Protein 7YH8 (pdb70)

Nearest PDB structures (foldseek):
  7yh8-assembly2_C  TM=1.014E+00  e=1.126E-07  synthetic construct
  4h6h-assembly2_B  TM=6.013E-01  e=9.104E-01  Staphylococcus aureus subsp. aureus Mu50
  3t49-assembly1_A  TM=5.513E-01  e=2.123E+00  Staphylococcus aureus subsp. aureus Mu50
  6rur-assembly1_N  TM=5.630E-01  e=2.255E+00  Staphylococcus aureus
  4h6i-assembly1_A  TM=5.411E-01  e=2.704E+00  Staphylococcus aureus subsp. aureus Mu50

Structure (mmCIF, N/CA/C/O backbone):
data_7YH8
#
_entry.id   7YH8
#
_cell.length_a   54.064
_cell.length_b   81.922
_cell.length_c   35.722
_cell.angle_alpha   90.000
_cell.angle_beta   90.000
_cell.angle_gamma   90.000
#
_symmetry.space_group_name_H-M   'P 21 21 2'
#
loop_
_entity.id
_entity.type
_entity.pdbx_description
1 polymer L-19437
2 polymer D-Pep-1
3 water water
#
loop_
_atom_site.group_PDB
_atom_site.id
_atom_site.type_symbol
_atom_site.label_atom_id
_atom_site.label_alt_id
_atom_site.label_comp_id
_atom_site.label_asym_id
_atom_site.label_entity_id
_atom_site.label_seq_id
_atom_site.pdbx_PDB_ins_code
_atom_site.Cartn_x
_atom_site.Cartn_y
_atom_site.Cartn_z
_atom_site.occupancy
_atom_site.B_iso_or_equiv
_atom_site.auth_seq_id
_atom_site.auth_comp_id
_atom_site.auth_asym_id
_atom_site.auth_atom_id
_atom_site.pdbx_PDB_model_num
ATOM 1 N N . LEU A 1 1 ? -24.788 5.643 -26.275 1.00 49.66 1 LEU A N 1
ATOM 2 C CA . LEU A 1 1 ? -23.538 4.958 -25.948 1.00 52.04 1 LEU A CA 1
ATOM 3 C C . LEU A 1 1 ? -23.399 4.766 -24.441 1.00 47.80 1 LEU A C 1
ATOM 4 O O . LEU A 1 1 ? -23.425 5.739 -23.680 1.00 41.69 1 LEU A O 1
ATOM 9 N N . PRO A 1 2 ? -23.255 3.509 -24.008 1.00 47.65 2 PRO A N 1
ATOM 10 C CA . PRO A 1 2 ? -23.084 3.261 -22.566 1.00 49.42 2 PRO A CA 1
ATOM 11 C C . PRO A 1 2 ? -21.876 3.971 -21.972 1.00 39.20 2 PRO A C 1
ATOM 12 O O . PRO A 1 2 ? -21.949 4.426 -20.826 1.00 37.09 2 PRO A O 1
ATOM 16 N N . VAL A 1 3 ? -20.776 4.094 -22.721 1.00 38.31 3 VAL A N 1
ATOM 17 C CA . VAL A 1 3 ? -19.564 4.707 -22.177 1.00 36.96 3 VAL A CA 1
ATOM 18 C C . VAL A 1 3 ? -19.833 6.152 -21.785 1.00 39.79 3 VAL A C 1
ATOM 19 O O . VAL A 1 3 ? -19.454 6.601 -20.695 1.00 38.24 3 VAL A O 1
ATOM 23 N N . GLU A 1 4 ? -20.505 6.901 -22.662 1.00 39.73 4 GLU A N 1
ATOM 24 C CA . GLU A 1 4 ? -20.783 8.299 -22.365 1.00 41.15 4 GLU A CA 1
ATOM 25 C C . GLU A 1 4 ? -21.732 8.445 -21.184 1.00 33.96 4 GLU A C 1
ATOM 26 O O . GLU A 1 4 ? -21.592 9.382 -20.396 1.00 36.29 4 GLU A O 1
ATOM 32 N N . LYS A 1 5 ? -22.654 7.504 -21.005 1.00 33.06 5 LYS A N 1
ATOM 33 C CA . LYS A 1 5 ? -23.551 7.557 -19.854 1.00 37.50 5 LYS A CA 1
ATOM 34 C C . LYS A 1 5 ? -22.812 7.254 -18.549 1.00 32.48 5 LYS A C 1
ATOM 35 O O . LYS A 1 5 ? -23.029 7.926 -17.536 1.00 29.94 5 LYS A O 1
ATOM 41 N N . ILE A 1 6 ? -21.954 6.231 -18.552 1.00 32.64 6 ILE A N 1
ATOM 42 C CA . ILE A 1 6 ? -21.147 5.923 -17.369 1.00 30.40 6 ILE A CA 1
ATOM 43 C C . ILE A 1 6 ? -20.287 7.119 -16.994 1.00 29.17 6 ILE A C 1
ATOM 44 O O . ILE A 1 6 ? -20.232 7.542 -15.827 1.00 27.12 6 ILE A O 1
ATOM 49 N N . ILE A 1 7 ? -19.623 7.712 -17.989 1.00 27.79 7 ILE A N 1
ATOM 50 C CA . ILE A 1 7 ? -18.754 8.855 -17.762 1.00 27.92 7 ILE A CA 1
ATOM 51 C C . ILE A 1 7 ? -19.537 10.053 -17.239 1.00 30.88 7 ILE A C 1
ATOM 52 O O . ILE A 1 7 ? -19.087 10.747 -16.317 1.00 24.99 7 ILE A O 1
ATOM 57 N N . ARG A 1 8 ? -20.716 10.315 -17.818 1.00 31.16 8 ARG A N 1
ATOM 58 C CA . ARG A 1 8 ? -21.542 11.424 -17.356 1.00 32.28 8 ARG A CA 1
ATOM 59 C C . ARG A 1 8 ? -21.957 11.225 -15.904 1.00 30.97 8 ARG A C 1
ATOM 60 O O . ARG A 1 8 ? -21.859 12.151 -15.087 1.00 31.66 8 ARG A O 1
ATOM 68 N N . GLU A 1 9 ? -22.426 10.019 -15.561 1.00 29.83 9 GLU A N 1
ATOM 69 C CA . GLU A 1 9 ? -22.778 9.741 -14.173 1.00 31.21 9 GLU A CA 1
ATOM 70 C C . GLU A 1 9 ? -21.588 9.971 -13.239 1.00 29.08 9 GLU A C 1
ATOM 71 O O . GLU A 1 9 ? -21.734 10.576 -12.161 1.00 30.09 9 GLU A O 1
ATOM 77 N N . ALA A 1 10 ? -20.395 9.516 -13.648 1.00 26.02 10 ALA A N 1
ATOM 78 C CA . ALA A 1 10 ? -19.208 9.667 -12.802 1.00 28.39 10 ALA A CA 1
ATOM 79 C C . ALA A 1 10 ? -18.858 11.137 -12.599 1.00 27.01 10 ALA A C 1
ATOM 80 O O . ALA A 1 10 ? -18.513 11.559 -11.482 1.00 29.83 10 ALA A O 1
ATOM 82 N N . LYS A 1 11 ? -18.946 11.927 -13.675 1.00 26.81 11 LYS A N 1
ATOM 83 C CA . LYS A 1 11 ? -18.656 13.353 -13.596 1.00 25.30 11 LYS A CA 1
ATOM 84 C C . LYS A 1 11 ? -19.641 14.055 -12.686 1.00 25.71 11 LYS A C 1
ATOM 85 O O . LYS A 1 11 ? -19.264 14.954 -11.934 1.00 26.88 11 LYS A O 1
ATOM 91 N N . LYS A 1 12 ? -20.907 13.640 -12.717 1.00 26.48 12 LYS A N 1
ATOM 92 C CA . LYS A 1 12 ? -21.876 14.240 -11.805 1.00 29.71 12 LYS A CA 1
ATOM 93 C C . LYS A 1 12 ? -21.544 13.949 -10.349 1.00 28.00 12 LYS A C 1
ATOM 94 O O . LYS A 1 12 ? -21.640 14.838 -9.489 1.00 27.90 12 LYS A O 1
ATOM 100 N N . ILE A 1 13 ? -21.196 12.696 -10.042 1.00 23.08 13 ILE A N 1
ATOM 101 C CA . ILE A 1 13 ? -20.837 12.380 -8.659 1.00 27.73 13 ILE A CA 1
ATOM 102 C C . ILE A 1 13 ? -19.623 13.197 -8.232 1.00 26.12 13 ILE A C 1
ATOM 103 O O . ILE A 1 13 ? -19.584 13.739 -7.122 1.00 25.45 13 ILE A O 1
ATOM 108 N N . LEU A 1 14 ? -18.621 13.312 -9.114 1.00 27.91 14 LEU A N 1
ATOM 109 C CA . LEU A 1 14 ? -17.439 14.108 -8.791 1.00 26.78 14 LEU A CA 1
ATOM 110 C C . LEU A 1 14 ? -17.809 15.566 -8.538 1.00 29.61 14 LEU A C 1
ATOM 111 O O . LEU A 1 14 ? -17.293 16.198 -7.607 1.00 25.60 14 LEU A O 1
ATOM 116 N N . ASP A 1 15 ? -18.673 16.128 -9.386 1.00 26.59 15 ASP A N 1
ATOM 117 C CA . ASP A 1 15 ? -19.067 17.522 -9.221 1.00 29.71 15 ASP A CA 1
ATOM 118 C C . ASP A 1 15 ? -19.728 17.738 -7.872 1.00 27.77 15 ASP A C 1
ATOM 119 O O . ASP A 1 15 ? -19.451 18.730 -7.184 1.00 24.89 15 ASP A O 1
ATOM 124 N N . GLU A 1 16 ? -20.586 16.805 -7.459 1.00 26.75 16 GLU A N 1
ATOM 125 C CA . GLU A 1 16 ? -21.253 16.999 -6.176 1.00 27.88 16 GLU A CA 1
ATOM 126 C C . GLU A 1 16 ? -20.292 16.810 -5.008 1.00 28.11 16 GLU A C 1
ATOM 127 O O . GLU A 1 16 ? -20.344 17.573 -4.036 1.00 24.60 16 GLU A O 1
ATOM 133 N N . LEU A 1 17 ? -19.417 15.802 -5.075 1.00 24.50 17 LEU A N 1
ATOM 134 C CA . LEU A 1 17 ? -18.423 15.616 -4.016 1.00 23.72 17 LEU A CA 1
ATOM 135 C C . LEU A 1 17 ? -17.576 16.868 -3.836 1.00 24.15 17 LEU A C 1
ATOM 136 O O . LEU A 1 17 ? -17.325 17.310 -2.708 1.00 23.89 17 LEU A O 1
ATOM 141 N N . LEU A 1 18 ? -17.118 17.445 -4.947 1.00 23.74 18 LEU A N 1
ATOM 142 C CA . LEU A 1 18 ? -16.333 18.671 -4.888 1.00 28.95 18 LEU A CA 1
ATOM 143 C C . LEU A 1 18 ? -17.145 19.809 -4.291 1.00 25.70 18 LEU A C 1
ATOM 144 O O . LEU A 1 18 ? -16.706 20.470 -3.340 1.00 28.05 18 LEU A O 1
ATOM 149 N N . LYS A 1 19 ? -18.349 20.034 -4.830 1.00 26.90 19 LYS A N 1
ATOM 150 C CA . LYS A 1 19 ? -19.194 21.130 -4.367 1.00 30.44 19 LYS A CA 1
ATOM 151 C C . LYS A 1 19 ? -19.447 21.053 -2.871 1.00 30.05 19 LYS A C 1
ATOM 152 O O . LYS A 1 19 ? -19.569 22.092 -2.207 1.00 31.28 19 LYS A O 1
ATOM 158 N N . ARG A 1 20 ? -19.513 19.842 -2.323 1.00 25.20 20 ARG A N 1
ATOM 159 C CA . ARG A 1 20 ? -19.911 19.625 -0.941 1.00 29.13 20 ARG A CA 1
ATOM 160 C C . ARG A 1 20 ? -18.727 19.534 0.021 1.00 28.23 20 ARG A C 1
ATOM 161 O O . ARG A 1 20 ? -18.906 19.118 1.169 1.00 27.92 20 ARG A O 1
ATOM 169 N N . GLY A 1 21 ? -17.527 19.901 -0.414 1.00 26.29 21 GLY A N 1
ATOM 170 C CA . GLY A 1 21 ? -16.403 19.910 0.498 1.00 26.63 21 GLY A CA 1
ATOM 171 C C . GLY A 1 21 ? -15.787 18.561 0.789 1.00 25.00 21 GLY A C 1
ATOM 172 O O . GLY A 1 21 ? -14.949 18.470 1.690 1.00 27.75 21 GLY A O 1
ATOM 173 N N . LEU A 1 22 ? -16.131 17.518 0.035 1.00 25.95 22 LEU A N 1
ATOM 174 C CA . LEU A 1 22 ? -15.719 16.161 0.382 1.00 20.99 22 LEU A CA 1
ATOM 175 C C . LEU A 1 22 ? -14.505 15.671 -0.399 1.00 25.62 22 LEU A C 1
ATOM 176 O O . LEU A 1 22 ? -13.814 14.762 0.073 1.00 22.84 22 LEU A O 1
ATOM 181 N N . ILE A 1 23 ? -14.235 16.228 -1.581 1.00 23.45 23 ILE A N 1
ATOM 182 C CA . ILE A 1 23 ? -12.979 15.986 -2.279 1.00 27.24 23 ILE A CA 1
ATOM 183 C C . ILE A 1 23 ? -12.371 17.329 -2.645 1.00 24.17 23 ILE A C 1
ATOM 184 O O . ILE A 1 23 ? -13.061 18.343 -2.731 1.00 26.63 23 ILE A O 1
ATOM 189 N N . ASP A 1 24 ? -11.071 17.316 -2.880 1.00 28.62 24 ASP A N 1
ATOM 190 C CA . ASP A 1 24 ? -10.358 18.497 -3.337 1.00 28.90 24 ASP A CA 1
ATOM 191 C C . ASP A 1 24 ? -10.348 18.566 -4.859 1.00 29.08 24 ASP A C 1
ATOM 192 O O . ASP A 1 24 ? -10.546 17.555 -5.546 1.00 26.04 24 ASP A O 1
ATOM 197 N N . PRO A 1 25 ? -10.140 19.758 -5.422 1.00 28.39 25 PRO A N 1
ATOM 198 C CA . PRO A 1 25 ? -10.202 19.881 -6.886 1.00 25.75 25 PRO A CA 1
ATOM 199 C C . PRO A 1 25 ? -9.144 19.074 -7.607 1.00 25.45 25 PRO A C 1
ATOM 200 O O . PRO A 1 25 ? -9.386 18.637 -8.736 1.00 29.91 25 PRO A O 1
ATOM 204 N N . GLU A 1 26 ? -7.981 18.845 -7.004 1.00 25.38 26 GLU A N 1
ATOM 205 C CA . GLU A 1 26 ? -6.966 18.078 -7.709 1.00 27.86 26 GLU A CA 1
ATOM 206 C C . GLU A 1 26 ? -7.416 16.638 -7.927 1.00 24.82 26 GLU A C 1
ATOM 207 O O . GLU A 1 26 ? -7.195 16.070 -9.002 1.00 23.44 26 GLU A O 1
ATOM 213 N N . LEU A 1 27 ? -8.087 16.044 -6.938 1.00 25.51 27 LEU A N 1
ATOM 214 C CA . LEU A 1 27 ? -8.611 14.693 -7.126 1.00 22.31 27 LEU A CA 1
ATOM 215 C C . LE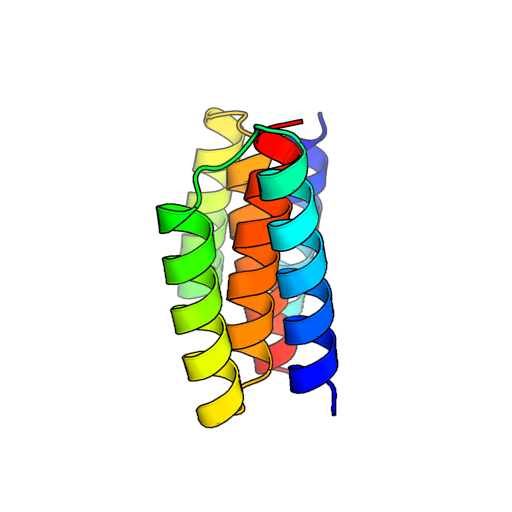U A 1 27 ? -9.653 14.659 -8.236 1.00 25.80 27 LEU A C 1
ATOM 216 O O . LEU A 1 27 ? -9.643 13.758 -9.085 1.00 21.65 27 LEU A O 1
ATOM 221 N N . ALA A 1 28 ? -10.603 15.597 -8.200 1.00 20.28 28 ALA A N 1
ATOM 222 C CA . ALA A 1 28 ? -11.621 15.659 -9.242 1.00 21.16 28 ALA A CA 1
ATOM 223 C C . ALA A 1 28 ? -10.986 15.786 -10.613 1.00 25.09 28 ALA A C 1
ATOM 224 O O . ALA A 1 28 ? -11.417 15.128 -11.568 1.00 20.80 28 ALA A O 1
ATOM 226 N N . ARG A 1 29 ? -9.961 16.638 -10.732 1.00 24.50 29 ARG A N 1
ATOM 227 C CA . ARG A 1 29 ? -9.329 16.818 -12.030 1.00 25.20 29 ARG A CA 1
ATOM 228 C C . ARG A 1 29 ? -8.635 15.539 -12.482 1.00 25.22 29 ARG A C 1
ATOM 229 O O . ARG A 1 29 ? -8.750 15.156 -13.645 1.00 27.82 29 ARG A O 1
ATOM 237 N N . ILE A 1 30 ? -7.917 14.862 -11.582 1.00 27.24 30 ILE A N 1
ATOM 238 C CA . ILE A 1 30 ? -7.283 13.595 -11.949 1.00 26.46 30 ILE A CA 1
ATOM 239 C C . ILE A 1 30 ? -8.332 12.600 -12.427 1.00 24.31 30 ILE A C 1
ATOM 240 O O . ILE A 1 30 ? -8.164 11.920 -13.450 1.00 21.26 30 ILE A O 1
ATOM 245 N N . ALA A 1 31 ? -9.428 12.496 -11.670 1.00 24.03 31 ALA A N 1
ATOM 246 C CA . ALA A 1 31 ? -10.493 11.559 -11.997 1.00 24.59 31 ALA A CA 1
ATOM 247 C C . ALA A 1 31 ? -11.097 11.870 -13.362 1.00 25.06 31 ALA A C 1
ATOM 248 O O . ALA A 1 31 ? -11.384 10.957 -14.148 1.00 24.82 31 ALA A O 1
ATOM 250 N N . ARG A 1 32 ? -11.293 13.159 -13.659 1.00 24.11 32 ARG A N 1
ATOM 251 C CA . ARG A 1 32 ? -11.825 13.557 -14.956 1.00 23.54 32 ARG A CA 1
ATOM 252 C C . ARG A 1 32 ? -10.820 13.300 -16.071 1.00 23.81 32 ARG A C 1
ATOM 253 O O . ARG A 1 32 ? -11.210 12.944 -17.186 1.00 24.13 32 ARG A O 1
ATOM 261 N N . GLU A 1 33 ? -9.524 13.453 -15.791 1.00 24.56 33 GLU A N 1
ATOM 262 C CA . GLU A 1 33 ? -8.518 13.058 -16.773 1.00 28.01 33 GLU A CA 1
ATOM 263 C C . GLU A 1 33 ? -8.612 11.563 -17.088 1.00 26.57 33 GLU A C 1
ATOM 264 O O . GLU A 1 33 ? -8.568 11.154 -18.260 1.00 28.32 33 GLU A O 1
ATOM 270 N N . VAL A 1 34 ? -8.781 10.735 -16.054 1.00 24.56 34 VAL A N 1
ATOM 271 C CA . VAL A 1 34 ? -8.885 9.293 -16.254 1.00 21.38 34 VAL A CA 1
ATOM 272 C C . VAL A 1 34 ? -10.139 8.954 -17.042 1.00 25.33 34 VAL A C 1
ATOM 273 O O . VAL A 1 34 ? -10.108 8.133 -17.964 1.00 24.99 34 VAL A O 1
ATOM 277 N N . LEU A 1 35 ? -11.265 9.571 -16.663 1.00 26.17 35 LEU A N 1
ATOM 278 C CA . LEU A 1 35 ? -12.524 9.375 -17.379 1.00 24.87 35 LEU A CA 1
ATOM 279 C C . LEU A 1 35 ? -12.409 9.781 -18.845 1.00 26.45 35 LEU A C 1
ATOM 280 O O . LEU A 1 35 ? -13.011 9.150 -19.716 1.00 26.61 35 LEU A O 1
ATOM 285 N N . GLU A 1 36 ? -11.665 10.851 -19.142 1.00 26.67 36 GLU A N 1
ATOM 286 C CA . GLU A 1 36 ? -11.492 11.232 -20.541 1.00 26.43 36 GLU A CA 1
ATOM 287 C C . GLU A 1 36 ? -10.634 10.213 -21.274 1.00 25.10 36 GLU A C 1
ATOM 288 O O . GLU A 1 36 ? -10.874 9.927 -22.456 1.00 24.83 36 GLU A O 1
ATOM 294 N N . ARG A 1 37 ? -9.660 9.622 -20.577 1.00 27.18 37 ARG A N 1
ATOM 295 C CA . ARG A 1 37 ? -8.930 8.493 -21.156 1.00 27.09 37 ARG A CA 1
ATOM 296 C C . ARG A 1 37 ? -9.880 7.347 -21.482 1.00 31.76 37 ARG A C 1
ATOM 297 O O . ARG A 1 37 ? -9.810 6.754 -22.567 1.00 27.04 37 ARG A O 1
ATOM 305 N N . ALA A 1 38 ? -10.786 7.037 -20.552 1.00 29.70 38 ALA A N 1
ATOM 306 C CA . ALA A 1 38 ? -11.767 5.975 -20.765 1.00 32.26 38 ALA A CA 1
ATOM 307 C C . ALA A 1 38 ? -12.679 6.285 -21.950 1.00 31.48 38 ALA A C 1
ATOM 308 O O . ALA A 1 38 ? -13.029 5.386 -22.724 1.00 29.85 38 ALA A O 1
ATOM 310 N N . ARG A 1 39 ? -13.096 7.549 -22.092 1.00 30.41 39 ARG A N 1
ATOM 311 C CA . ARG A 1 39 ? -13.930 7.939 -23.231 1.00 31.83 39 ARG A CA 1
ATOM 312 C C . ARG A 1 39 ? -13.190 7.731 -24.545 1.00 31.74 39 ARG A C 1
ATOM 313 O O . ARG A 1 39 ? -13.752 7.214 -25.520 1.00 32.13 39 ARG A O 1
ATOM 321 N N . LYS A 1 40 ? -11.927 8.149 -24.591 1.00 28.68 40 LYS A N 1
ATOM 322 C CA . LYS A 1 40 ? -11.149 8.019 -25.820 1.00 32.32 40 LYS A CA 1
ATOM 323 C C . LYS A 1 40 ? -10.903 6.552 -26.164 1.00 39.59 40 LYS A C 1
ATOM 324 O O . LYS A 1 40 ? -10.994 6.156 -27.335 1.00 35.00 40 LYS A O 1
ATOM 330 N N . LEU A 1 41 ? -10.607 5.734 -25.145 1.00 3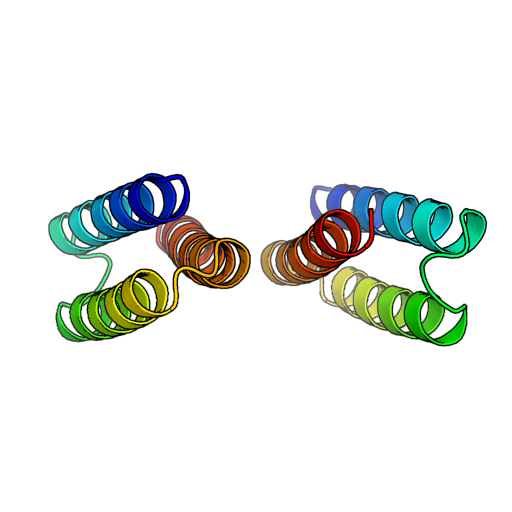6.44 41 LEU A N 1
ATOM 331 C CA . LEU A 1 41 ? -10.395 4.302 -25.340 1.00 36.98 41 LEU A CA 1
ATOM 332 C C . LEU A 1 41 ? -11.692 3.604 -25.729 1.00 38.86 41 LEU A C 1
ATOM 333 O O . LEU A 1 41 ? -11.688 2.680 -26.553 1.00 38.58 41 LEU A O 1
ATOM 338 N N . GLY A 1 42 ? -12.811 4.031 -25.151 1.00 35.81 42 GLY A N 1
ATOM 339 C CA . GLY A 1 42 ? -14.093 3.458 -25.506 1.00 38.07 42 GLY A CA 1
ATOM 340 C C . GLY A 1 42 ? -14.389 2.099 -24.920 1.00 38.42 42 GLY A C 1
ATOM 341 O O . GLY A 1 42 ? -15.266 1.397 -25.436 1.00 33.79 42 GLY A O 1
ATOM 342 N N . ASN A 1 43 ? -13.694 1.698 -23.855 1.00 35.80 43 ASN A N 1
ATOM 343 C CA . ASN A 1 43 ? -13.977 0.431 -23.189 1.00 35.21 43 ASN A CA 1
ATOM 344 C C . ASN A 1 43 ? -15.002 0.668 -22.087 1.00 34.49 43 ASN A C 1
ATOM 345 O O . ASN A 1 43 ? -14.737 1.406 -21.128 1.00 35.05 43 ASN A O 1
ATOM 350 N N . GLU A 1 44 ? -16.172 0.047 -22.226 1.00 31.51 44 GLU A N 1
ATOM 351 C CA . GLU A 1 44 ? -17.224 0.258 -21.243 1.00 35.45 44 GLU A CA 1
ATOM 352 C C . GLU A 1 44 ? -16.808 -0.249 -19.869 1.00 34.08 44 GLU A C 1
ATOM 353 O O . GLU A 1 44 ? -17.136 0.369 -18.850 1.00 29.46 44 GLU A O 1
ATOM 359 N N . GLU A 1 45 ? -16.070 -1.360 -19.817 1.00 30.49 45 GLU A N 1
ATOM 360 C CA . GLU A 1 45 ? -15.765 -1.961 -18.525 1.00 31.03 45 GLU A CA 1
ATOM 361 C C . GLU A 1 45 ? -14.791 -1.104 -17.725 1.00 26.99 45 GLU A C 1
ATOM 362 O O . GLU A 1 45 ? -14.955 -0.955 -16.509 1.00 24.99 45 GLU A O 1
ATOM 368 N N . ALA A 1 46 ? -13.787 -0.514 -18.388 1.00 26.40 46 ALA A N 1
ATOM 369 C CA . ALA A 1 46 ? -12.843 0.369 -17.699 1.00 29.55 46 ALA A CA 1
ATOM 370 C C . ALA A 1 46 ? -13.526 1.637 -17.204 1.00 27.06 46 ALA A C 1
ATOM 371 O O . ALA A 1 46 ? -13.242 2.125 -16.096 1.00 26.72 46 ALA A O 1
ATOM 373 N N . ALA A 1 47 ? -14.418 2.195 -18.017 1.00 23.29 47 ALA A N 1
ATOM 374 C CA . ALA A 1 47 ? -15.199 3.338 -17.563 1.00 29.43 47 ALA A CA 1
ATOM 375 C C . ALA A 1 47 ? -16.048 2.964 -16.359 1.00 27.67 47 ALA A C 1
ATOM 376 O O . ALA A 1 47 ? -16.154 3.731 -15.393 1.00 24.67 47 ALA A O 1
ATOM 378 N N . ARG A 1 48 ? -16.665 1.787 -16.401 1.00 26.12 48 ARG A N 1
ATOM 379 C CA . ARG A 1 48 ? -17.483 1.365 -15.280 1.00 27.13 48 ARG A CA 1
ATOM 380 C C . ARG A 1 48 ? -16.624 1.116 -14.042 1.00 24.33 48 ARG A C 1
ATOM 381 O O . ARG A 1 48 ? -17.081 1.342 -12.920 1.00 26.44 48 ARG A O 1
ATOM 389 N N . PHE A 1 49 ? -15.371 0.694 -14.225 1.00 26.17 49 PHE A N 1
ATOM 390 C CA . PHE A 1 49 ? -14.472 0.512 -13.084 1.00 23.68 49 PHE A CA 1
ATOM 391 C C . PHE A 1 49 ? -14.152 1.849 -12.433 1.00 20.18 49 PHE A C 1
ATOM 392 O O . PHE A 1 49 ? -14.138 1.966 -11.201 1.00 22.44 49 PHE A O 1
ATOM 400 N N . VAL A 1 50 ? -13.901 2.872 -13.246 1.00 22.02 50 VAL A N 1
ATOM 401 C CA . VAL A 1 50 ? -13.687 4.205 -12.684 1.00 23.34 50 VAL A CA 1
ATOM 402 C C . VAL A 1 50 ? -14.947 4.705 -11.979 1.00 21.00 50 VAL A C 1
ATOM 403 O O . VAL A 1 50 ? -14.870 5.339 -10.922 1.00 21.57 50 VAL A O 1
ATOM 407 N N . LEU A 1 51 ? -16.130 4.417 -12.534 1.00 22.54 51 LEU A N 1
ATOM 408 C CA . LEU A 1 51 ? -17.361 4.804 -11.845 1.00 23.90 51 LEU A CA 1
ATOM 409 C C . LEU A 1 51 ? -17.514 4.063 -10.523 1.00 24.74 51 LEU A C 1
ATOM 410 O O . LEU A 1 51 ? -18.024 4.6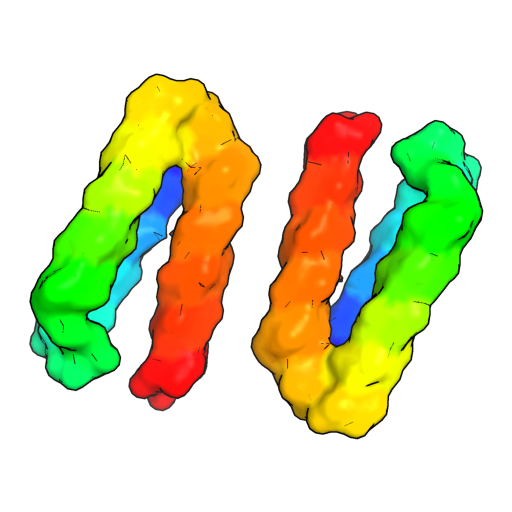19 -9.544 1.00 23.81 51 LEU A O 1
ATOM 415 N N . GLU A 1 52 ? -17.121 2.787 -10.489 1.00 25.30 52 GLU A N 1
ATOM 416 C CA . GLU A 1 52 ? -17.192 2.025 -9.248 1.00 25.57 52 GLU A CA 1
ATOM 417 C C . GLU A 1 52 ? -16.260 2.625 -8.201 1.00 22.73 52 GLU A C 1
ATOM 418 O O . GLU A 1 52 ? -16.611 2.710 -7.021 1.00 22.81 52 GLU A O 1
ATOM 424 N N . LEU A 1 53 ? -15.078 3.073 -8.623 1.00 19.75 53 LEU A N 1
ATOM 425 C CA . LEU A 1 53 ? -14.171 3.735 -7.689 1.00 22.61 53 LEU A CA 1
ATOM 426 C C . LEU A 1 53 ? -14.777 5.039 -7.179 1.00 22.75 53 LEU A C 1
ATOM 427 O O . LEU A 1 53 ? -14.696 5.339 -5.982 1.00 19.79 53 LEU A O 1
ATOM 432 N N . ILE A 1 54 ? -15.422 5.804 -8.066 1.00 21.69 54 ILE A N 1
ATOM 433 C CA . ILE A 1 54 ? -16.012 7.082 -7.660 1.00 22.61 54 ILE A CA 1
ATOM 434 C C . ILE A 1 54 ? -17.207 6.871 -6.726 1.00 23.28 54 ILE A C 1
ATOM 435 O O . ILE A 1 54 ? -17.375 7.599 -5.739 1.00 22.80 54 ILE A O 1
ATOM 440 N N . GLU A 1 55 ? -18.034 5.858 -6.992 1.00 23.77 55 GLU A N 1
ATOM 441 C CA . GLU A 1 55 ? -19.171 5.586 -6.111 1.00 24.20 55 GLU A CA 1
ATOM 442 C C . GLU A 1 55 ? -18.701 5.048 -4.769 1.00 24.44 55 GLU A C 1
ATOM 443 O O . GLU A 1 55 ? -19.289 5.360 -3.724 1.00 25.31 55 GLU A O 1
ATOM 449 N N . ARG A 1 56 ? -17.655 4.218 -4.779 1.00 24.60 56 ARG A N 1
ATOM 450 C CA . ARG A 1 56 ? -17.049 3.788 -3.530 1.00 25.58 56 ARG A CA 1
ATOM 451 C C . ARG A 1 56 ? -16.565 4.999 -2.744 1.00 27.71 56 ARG A C 1
ATOM 452 O O . ARG A 1 56 ? -16.842 5.125 -1.547 1.00 23.04 56 ARG A O 1
ATOM 460 N N . LEU A 1 57 ? -15.881 5.924 -3.425 1.00 24.89 57 LEU A N 1
ATOM 461 C CA . LEU A 1 57 ? -15.471 7.182 -2.808 1.00 27.58 57 LEU A CA 1
ATOM 462 C C . LEU A 1 57 ? -16.650 7.902 -2.166 1.00 27.58 57 LEU A C 1
ATOM 463 O O . LEU A 1 57 ? -16.577 8.337 -1.013 1.00 28.75 57 LEU A O 1
ATOM 468 N N . ARG A 1 58 ? -17.747 8.051 -2.905 1.00 29.56 58 ARG A N 1
ATOM 469 C CA . ARG A 1 58 ? -18.884 8.775 -2.349 1.00 28.11 58 ARG A CA 1
ATOM 470 C C . ARG A 1 58 ? -19.433 8.072 -1.115 1.00 28.05 58 ARG A C 1
ATOM 471 O O . ARG A 1 58 ? -19.729 8.718 -0.107 1.00 28.44 58 ARG A O 1
ATOM 479 N N . ARG A 1 59 ? -19.574 6.747 -1.174 1.00 28.04 59 ARG A N 1
ATOM 480 C CA . ARG A 1 59 ? -20.077 6.014 -0.019 1.00 30.29 59 ARG A CA 1
ATOM 481 C C . ARG A 1 59 ? -19.152 6.175 1.177 1.00 31.16 59 ARG A C 1
ATOM 482 O O . ARG A 1 59 ? -19.615 6.294 2.318 1.00 32.74 59 ARG A O 1
ATOM 490 N N . GLU A 1 60 ? -17.839 6.187 0.937 1.00 27.78 60 GLU A N 1
ATOM 491 C CA . GLU A 1 60 ? -16.893 6.312 2.043 1.00 30.82 60 GLU A CA 1
ATOM 492 C C . GLU A 1 60 ? -16.915 7.720 2.627 1.00 29.98 60 GLU A C 1
ATOM 493 O O . GLU A 1 60 ? -16.786 7.900 3.843 1.00 27.85 60 GLU A O 1
ATOM 499 N N . LEU A 1 61 ? -17.098 8.731 1.783 1.00 28.38 61 LEU A N 1
ATOM 500 C CA . LEU A 1 61 ? -16.952 10.102 2.248 1.00 32.83 61 LEU A CA 1
ATOM 501 C C . LEU A 1 61 ? -18.232 10.684 2.830 1.00 32.09 61 LEU A C 1
ATOM 502 O O . LEU A 1 61 ? -18.147 11.622 3.624 1.00 28.53 61 LEU A O 1
ATOM 507 N N . SER A 1 62 ? -19.404 10.152 2.476 1.00 36.64 62 SER A N 1
ATOM 508 C CA . SER A 1 62 ? -20.666 10.725 2.965 1.00 38.63 62 SER A CA 1
ATOM 509 C C . SER A 1 62 ? -21.400 9.849 3.991 1.00 42.85 62 SER A C 1
ATOM 510 O O . SER A 1 62 ? -21.214 8.628 4.059 1.00 43.85 62 SER A O 1
ATOM 681 N N . LEU C 1 1 ? -24.858 -10.213 8.399 1.00 52.69 1 LEU C N 1
ATOM 682 C CA . LEU C 1 1 ? -23.756 -9.333 8.010 1.00 51.45 1 LEU C CA 1
ATOM 683 C C . LEU C 1 1 ? -23.795 -9.041 6.516 1.00 44.82 1 LEU C C 1
ATOM 684 O O . LEU C 1 1 ? -23.876 -9.962 5.703 1.00 41.67 1 LEU C O 1
ATOM 689 N N . PRO C 1 2 ? -23.775 -7.760 6.157 1.00 44.28 2 PRO C N 1
ATOM 690 C CA . PRO C 1 2 ? -23.629 -7.402 4.739 1.00 42.85 2 PRO C CA 1
ATOM 691 C C . PRO C 1 2 ? -22.403 -8.013 4.071 1.00 41.51 2 PRO C C 1
ATOM 692 O O . PRO C 1 2 ? -22.493 -8.384 2.891 1.00 42.30 2 PRO C O 1
ATOM 696 N N . VAL C 1 3 ? -21.265 -8.144 4.770 1.00 39.53 3 VAL C N 1
ATOM 697 C CA . VAL C 1 3 ? -20.1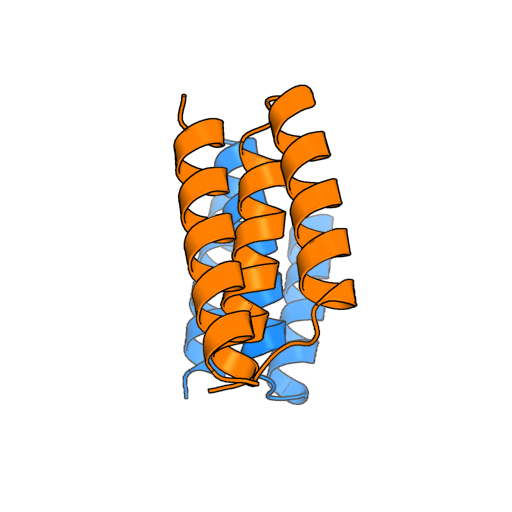10 -8.788 4.144 1.00 39.32 3 VAL C CA 1
ATOM 698 C C . VAL C 1 3 ? -20.431 -10.240 3.819 1.00 35.44 3 VAL C C 1
ATOM 699 O O . VAL C 1 3 ? -20.029 -10.760 2.771 1.00 38.55 3 VAL C O 1
ATOM 703 N N . GLU C 1 4 ? -21.186 -10.907 4.690 1.00 36.21 4 GLU C N 1
ATOM 704 C CA . GLU C 1 4 ? -21.570 -12.286 4.414 1.00 38.24 4 GLU C CA 1
ATOM 705 C C . GLU C 1 4 ? -22.467 -12.378 3.182 1.00 34.65 4 GLU C C 1
ATOM 706 O O . GLU C 1 4 ? -22.290 -13.279 2.359 1.00 37.11 4 GLU C O 1
ATOM 712 N N . LYS C 1 5 ? -23.415 -11.445 3.022 1.00 31.73 5 LYS C N 1
ATOM 713 C CA . LYS C 1 5 ? -24.281 -11.439 1.838 1.00 37.05 5 LYS C CA 1
ATOM 714 C C . LYS C 1 5 ? -23.477 -11.186 0.566 1.00 32.74 5 LYS C C 1
ATOM 715 O O . LYS C 1 5 ? -23.675 -11.851 -0.460 1.00 31.01 5 LYS C O 1
ATOM 721 N N . ILE C 1 6 ? -22.588 -10.195 0.614 1.00 33.30 6 ILE C N 1
ATOM 722 C CA . ILE C 1 6 ? -21.743 -9.857 -0.527 1.00 32.60 6 ILE C CA 1
ATOM 723 C C . ILE C 1 6 ? -20.909 -11.061 -0.947 1.00 28.30 6 ILE C C 1
ATOM 724 O O . ILE C 1 6 ? -20.876 -11.433 -2.126 1.00 24.79 6 ILE C O 1
ATOM 729 N N . ILE C 1 7 ? -20.281 -11.724 0.026 1.00 27.07 7 ILE C N 1
ATOM 730 C CA . ILE C 1 7 ? -19.402 -12.857 -0.237 1.00 26.86 7 ILE C CA 1
ATOM 731 C C . ILE C 1 7 ? -20.195 -14.076 -0.711 1.00 30.25 7 ILE C C 1
ATOM 732 O O . ILE C 1 7 ? -19.746 -14.813 -1.597 1.00 28.26 7 ILE C O 1
ATOM 737 N N . ARG C 1 8 ? -21.392 -14.297 -0.160 1.00 29.94 8 ARG C N 1
ATOM 738 C CA . ARG C 1 8 ? -22.228 -15.385 -0.657 1.00 31.43 8 ARG C CA 1
ATOM 739 C C . ARG C 1 8 ? -22.629 -15.146 -2.104 1.00 28.95 8 ARG C C 1
ATOM 740 O O . ARG C 1 8 ? -22.601 -16.079 -2.910 1.00 29.69 8 ARG C O 1
ATOM 748 N N . GLU C 1 9 ? -22.999 -13.910 -2.455 1.00 27.00 9 GLU C N 1
ATOM 749 C CA . GLU C 1 9 ? -23.338 -13.618 -3.846 1.00 30.05 9 GLU C CA 1
ATOM 750 C C . GLU C 1 9 ? -22.136 -13.843 -4.766 1.00 25.49 9 GLU C C 1
ATOM 751 O O . GLU C 1 9 ? -22.267 -14.405 -5.871 1.00 24.33 9 GLU C O 1
ATOM 757 N N . ALA C 1 10 ? -20.951 -13.428 -4.317 1.00 28.88 10 ALA C N 1
ATOM 758 C CA . ALA C 1 10 ? -19.763 -13.615 -5.144 1.00 26.24 10 ALA C CA 1
ATOM 759 C C . ALA C 1 10 ? -19.465 -15.097 -5.340 1.00 22.04 10 ALA C C 1
ATOM 760 O O . ALA C 1 10 ? -19.149 -15.529 -6.455 1.00 22.96 10 ALA C O 1
ATOM 762 N N . LYS C 1 11 ? -19.561 -15.886 -4.263 1.00 25.10 11 LYS C N 1
ATOM 763 C CA . LYS C 1 11 ? -19.351 -17.330 -4.353 1.00 26.23 11 LYS C CA 1
ATOM 764 C C . LYS C 1 11 ? -20.367 -17.981 -5.279 1.00 26.92 11 LYS C C 1
ATOM 765 O O . LYS C 1 11 ? -20.030 -18.907 -6.026 1.00 27.08 11 LYS C O 1
ATOM 771 N N . LYS C 1 12 ? -21.620 -17.521 -5.231 1.00 24.65 12 LYS C N 1
ATOM 772 C CA . LYS C 1 12 ? -22.632 -18.020 -6.153 1.00 29.99 12 LYS C CA 1
ATOM 773 C C . LYS C 1 12 ? -22.177 -17.833 -7.594 1.00 28.49 12 LYS C C 1
ATOM 774 O O . LYS C 1 12 ? -22.253 -18.761 -8.417 1.00 25.12 12 LYS C O 1
ATOM 780 N N . ILE C 1 13 ? -21.685 -16.630 -7.906 1.00 24.37 13 ILE C N 1
ATOM 781 C CA . ILE C 1 13 ? -21.298 -16.338 -9.288 1.00 24.90 13 ILE C CA 1
ATOM 782 C C . ILE C 1 13 ? -20.119 -17.204 -9.700 1.00 24.50 13 ILE C C 1
ATOM 783 O O . ILE C 1 13 ? -20.079 -17.739 -10.822 1.00 21.93 13 ILE C O 1
ATOM 788 N N . LEU C 1 14 ? -19.132 -17.332 -8.809 1.00 24.04 14 LEU C N 1
ATOM 789 C CA . LEU C 1 14 ? -17.975 -18.173 -9.083 1.00 27.41 14 LEU C CA 1
ATOM 790 C C . LEU C 1 14 ? -18.398 -19.600 -9.386 1.00 29.10 14 LEU C C 1
ATOM 791 O O . LEU C 1 14 ? -17.883 -20.222 -10.322 1.00 28.55 14 LEU C O 1
ATOM 796 N N . ASP C 1 15 ? -19.340 -20.135 -8.607 1.00 28.83 15 ASP C N 1
ATOM 797 C CA . ASP C 1 15 ? -19.741 -21.522 -8.816 1.00 30.29 15 ASP C CA 1
ATOM 798 C C . ASP C 1 15 ? -20.474 -21.697 -10.141 1.00 28.91 15 ASP C C 1
ATOM 799 O O . ASP C 1 15 ? -20.265 -22.700 -10.836 1.00 29.63 15 ASP C O 1
ATOM 804 N N . GLU C 1 16 ? -21.318 -20.730 -10.526 1.00 27.57 16 GLU C N 1
ATOM 805 C CA . GLU C 1 16 ? -21.955 -20.828 -11.843 1.00 30.31 16 GLU C CA 1
ATOM 806 C C . GLU C 1 16 ? -20.919 -20.754 -12.958 1.00 32.17 16 GLU C C 1
ATOM 807 O O . GLU C 1 16 ? -20.921 -21.583 -13.874 1.00 31.16 16 GLU C O 1
ATOM 813 N N . LEU C 1 17 ? -20.032 -19.754 -12.901 1.00 28.53 17 LEU C N 1
ATOM 814 C CA . LEU C 1 17 ? -18.971 -19.619 -13.901 1.00 27.45 17 LEU C CA 1
ATOM 815 C C . LEU C 1 17 ? -18.157 -20.902 -14.039 1.00 29.36 17 LEU C C 1
ATOM 816 O O . LEU C 1 17 ? -17.855 -21.345 -15.154 1.00 28.93 17 LEU C O 1
ATOM 821 N N . LEU C 1 18 ? -17.774 -21.497 -12.909 1.00 26.52 18 LEU C N 1
ATOM 822 C CA . LEU C 1 18 ? -17.007 -22.738 -12.937 1.00 31.05 18 LEU C CA 1
ATOM 823 C C . LEU C 1 18 ? -17.830 -23.892 -13.516 1.00 29.21 18 LEU C C 1
ATOM 824 O O . LEU C 1 18 ? -17.306 -24.712 -14.280 1.00 28.28 18 LEU C O 1
ATOM 829 N N . LYS C 1 19 ? -19.125 -23.954 -13.179 1.00 29.43 19 LYS C N 1
ATOM 830 C CA . LYS C 1 19 ? -19.983 -25.045 -13.639 1.00 31.31 19 LYS C CA 1
ATOM 831 C C . LYS C 1 19 ? -20.099 -25.067 -15.161 1.00 34.53 19 LYS C C 1
ATOM 832 O O . LYS C 1 19 ? -20.180 -26.143 -15.770 1.00 34.48 19 LYS C O 1
ATOM 838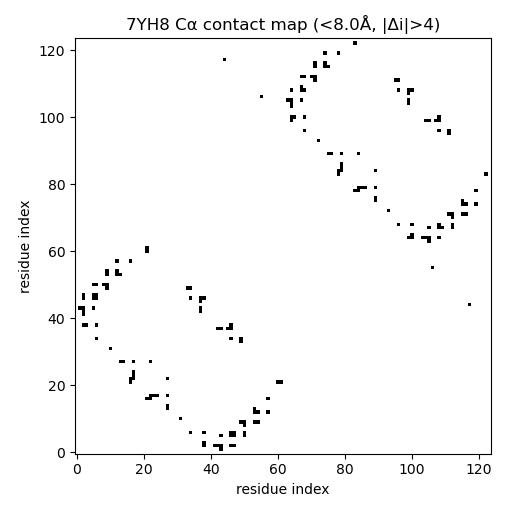 N N . ARG C 1 20 ? -20.112 -23.892 -15.788 1.00 29.80 20 ARG C N 1
ATOM 839 C CA . ARG C 1 20 ? -20.337 -23.743 -17.218 1.00 34.31 20 ARG C CA 1
ATOM 840 C C . ARG C 1 20 ? -19.049 -23.697 -18.035 1.00 31.70 20 ARG C C 1
ATOM 841 O O . ARG C 1 20 ? -19.093 -23.352 -19.220 1.00 33.77 20 ARG C O 1
ATOM 849 N N . GLY C 1 21 ? -17.916 -24.058 -17.449 1.00 32.45 21 GLY C N 1
ATOM 850 C CA . GLY C 1 21 ? -16.689 -24.104 -18.215 1.00 31.71 21 GLY C CA 1
ATOM 851 C C . GLY C 1 21 ? -16.078 -22.757 -18.526 1.00 30.76 21 GLY C C 1
ATOM 852 O O . GLY C 1 21 ? -15.182 -22.683 -19.376 1.00 30.37 21 GLY C O 1
ATOM 853 N N . LEU C 1 22 ? -16.530 -21.689 -17.871 1.00 29.68 22 LEU C N 1
ATOM 854 C CA . LEU C 1 22 ? -16.080 -20.351 -18.225 1.00 29.12 22 LEU C CA 1
ATOM 855 C C . LEU C 1 22 ? -14.875 -19.891 -17.412 1.00 25.99 22 LEU C C 1
ATOM 856 O O . LEU C 1 22 ? -14.134 -19.026 -17.879 1.00 24.30 22 LEU C O 1
ATOM 861 N N . ILE C 1 23 ? -14.659 -20.435 -16.211 1.00 25.82 23 ILE C N 1
ATOM 862 C CA . ILE C 1 23 ? -13.450 -20.156 -15.448 1.00 24.05 23 ILE C CA 1
ATOM 863 C C . ILE C 1 23 ? -12.823 -21.483 -15.065 1.00 25.51 23 ILE C C 1
ATOM 864 O O . ILE C 1 23 ? -13.481 -22.523 -15.033 1.00 27.64 23 ILE C O 1
ATOM 869 N N . ASP C 1 24 ? -11.583 -21.431 -14.773 1.00 27.47 24 ASP C N 1
ATOM 870 C CA . ASP C 1 24 ? -10.852 -22.603 -14.346 1.00 29.18 24 ASP C CA 1
ATOM 871 C C . ASP C 1 24 ? -10.836 -22.691 -12.824 1.00 29.15 24 ASP C C 1
ATOM 872 O O . ASP C 1 24 ? -10.938 -21.669 -12.132 1.00 25.55 24 ASP C O 1
ATOM 877 N N . PRO C 1 25 ? -10.731 -23.912 -12.297 1.00 28.42 25 PRO C N 1
ATOM 878 C CA . PRO C 1 25 ? -10.794 -24.086 -10.840 1.00 27.31 25 PRO C CA 1
ATOM 879 C C . PRO C 1 25 ? -9.726 -23.325 -10.085 1.00 29.81 25 PRO C C 1
ATOM 880 O O . PRO C 1 25 ? -9.979 -22.910 -8.946 1.00 25.65 25 PRO C O 1
ATOM 884 N N . GLU C 1 26 ? -8.531 -23.139 -10.652 1.00 23.29 26 GLU C N 1
ATOM 885 C CA . GLU C 1 26 ? -7.528 -22.401 -9.896 1.00 26.77 26 GLU C CA 1
ATOM 886 C C . GLU C 1 26 ? -7.948 -20.948 -9.724 1.00 25.46 26 GLU C C 1
ATOM 887 O O . GLU C 1 26 ? -7.751 -20.357 -8.655 1.00 23.09 26 GLU C O 1
ATOM 893 N N . LEU C 1 27 ? -8.576 -20.375 -10.753 1.00 25.87 27 LEU C N 1
ATOM 894 C CA . LEU C 1 27 ? -9.093 -19.016 -10.649 1.00 26.15 27 LEU C CA 1
ATOM 895 C C . LEU C 1 27 ? -10.187 -18.921 -9.591 1.00 25.01 27 LEU C C 1
ATOM 896 O O . LEU C 1 27 ? -10.160 -18.031 -8.732 1.00 24.98 27 LEU C O 1
ATOM 901 N N . ALA C 1 28 ? -11.170 -19.821 -9.647 1.00 21.52 28 ALA C N 1
ATOM 902 C CA . ALA C 1 28 ? -12.198 -19.843 -8.610 1.00 24.06 28 ALA C CA 1
ATOM 903 C C . ALA C 1 28 ? -11.585 -19.975 -7.219 1.00 25.57 28 ALA C C 1
ATOM 904 O O . ALA C 1 28 ? -12.047 -19.337 -6.264 1.00 23.95 28 ALA C O 1
ATOM 906 N N . ARG C 1 29 ? -10.550 -20.807 -7.080 1.00 25.79 29 ARG C N 1
ATOM 907 C CA . ARG C 1 29 ? -9.947 -21.026 -5.768 1.00 27.99 29 ARG C CA 1
ATOM 908 C C . ARG C 1 29 ? -9.275 -19.760 -5.255 1.00 23.11 29 ARG C C 1
ATOM 909 O O . ARG C 1 29 ? -9.457 -19.386 -4.095 1.00 21.55 29 ARG C O 1
ATOM 917 N N . ILE C 1 30 ? -8.451 -19.117 -6.089 1.00 25.18 30 ILE C N 1
ATOM 918 C CA . ILE C 1 30 ? -7.847 -17.847 -5.685 1.00 26.30 30 ILE C CA 1
ATOM 919 C C . ILE C 1 30 ? -8.931 -16.860 -5.278 1.00 22.52 30 ILE C C 1
ATOM 920 O O . ILE C 1 30 ? -8.813 -16.165 -4.259 1.00 20.88 30 ILE C O 1
ATOM 925 N N . ALA C 1 31 ? -10.005 -16.781 -6.072 1.00 21.92 31 ALA C N 1
ATOM 926 C CA . ALA C 1 31 ? -11.061 -15.821 -5.768 1.00 22.73 31 ALA C CA 1
ATOM 927 C C . ALA C 1 31 ? -11.712 -16.131 -4.423 1.00 23.26 31 ALA C C 1
ATOM 928 O O . ALA C 1 31 ? -11.986 -15.222 -3.631 1.00 22.87 31 ALA C O 1
ATOM 930 N N . ARG C 1 32 ? -11.933 -17.416 -4.130 1.00 22.29 32 ARG C N 1
ATOM 931 C CA . ARG C 1 32 ? -12.508 -17.783 -2.843 1.00 25.29 32 ARG C CA 1
ATOM 932 C C . ARG C 1 32 ? -11.546 -17.502 -1.704 1.00 25.03 32 ARG C C 1
ATOM 933 O O . ARG C 1 32 ? -11.974 -17.134 -0.602 1.00 23.53 32 ARG C O 1
ATOM 941 N N . GLU C 1 33 ? -10.246 -17.654 -1.956 1.00 23.19 33 GLU C N 1
ATOM 942 C CA . GLU C 1 33 ? -9.245 -17.297 -0.960 1.00 24.87 33 GLU C CA 1
ATOM 943 C C . GLU C 1 33 ? -9.342 -15.816 -0.606 1.00 23.85 33 GLU C C 1
ATOM 944 O O . GLU C 1 33 ? -9.381 -15.438 0.576 1.00 25.37 33 GLU C O 1
ATOM 950 N N . VAL C 1 34 ? -9.384 -14.967 -1.634 1.00 23.48 34 VAL C N 1
ATOM 951 C CA . VAL C 1 34 ? -9.512 -13.522 -1.436 1.00 24.11 34 VAL C CA 1
ATOM 952 C C . VAL C 1 34 ? -10.810 -13.185 -0.712 1.00 23.30 34 VAL C C 1
ATOM 953 O O . VAL C 1 34 ? -10.839 -12.327 0.181 1.00 23.52 34 VAL C O 1
ATOM 957 N N . LEU C 1 35 ? -11.911 -13.833 -1.097 1.00 25.63 35 LEU C N 1
ATOM 958 C CA . LEU C 1 35 ? -13.189 -13.580 -0.435 1.00 23.53 35 LEU C CA 1
ATOM 959 C C . LEU C 1 35 ? -13.140 -13.968 1.041 1.00 24.60 35 LEU C C 1
ATOM 960 O O . LEU C 1 35 ? -13.744 -13.299 1.887 1.00 23.15 35 LEU C O 1
ATOM 965 N N . GLU C 1 36 ? -12.428 -15.050 1.371 1.00 25.13 36 GLU C N 1
ATOM 966 C CA . GLU C 1 36 ? -12.276 -15.427 2.773 1.00 24.52 36 GLU C CA 1
ATOM 967 C C . GLU C 1 36 ? -11.442 -14.400 3.526 1.00 25.66 36 GLU C C 1
ATOM 968 O O . GLU C 1 36 ? -11.735 -14.081 4.686 1.00 26.45 36 GLU C O 1
ATOM 974 N N . ARG C 1 37 ? -10.396 -13.879 2.881 1.00 24.21 37 ARG C N 1
ATOM 975 C CA . ARG C 1 37 ? -9.642 -12.781 3.479 1.00 26.26 37 ARG C CA 1
ATOM 976 C C . ARG C 1 37 ? -10.555 -11.593 3.775 1.00 28.64 37 ARG C C 1
ATOM 977 O O . ARG C 1 37 ? -10.475 -10.991 4.852 1.00 25.94 37 ARG C O 1
ATOM 985 N N . ALA C 1 38 ? -11.451 -11.269 2.835 1.00 23.38 38 ALA C N 1
ATOM 986 C CA . ALA C 1 38 ? -12.391 -10.166 3.030 1.00 26.40 38 ALA C CA 1
ATOM 987 C C . ALA C 1 38 ? -13.354 -10.449 4.182 1.00 28.66 38 ALA C C 1
ATOM 988 O O . ALA C 1 38 ? -13.644 -9.555 4.986 1.00 27.34 38 ALA C O 1
ATOM 990 N N . ARG C 1 39 ? -13.868 -11.684 4.267 1.00 27.62 39 ARG C N 1
ATOM 991 C CA . ARG C 1 39 ? -14.720 -12.067 5.394 1.00 29.04 39 ARG C CA 1
ATOM 992 C C . ARG C 1 39 ? -14.000 -11.846 6.717 1.00 29.99 39 ARG C C 1
ATOM 993 O O . ARG C 1 39 ? -14.549 -11.239 7.643 1.00 27.71 39 ARG C O 1
ATOM 1001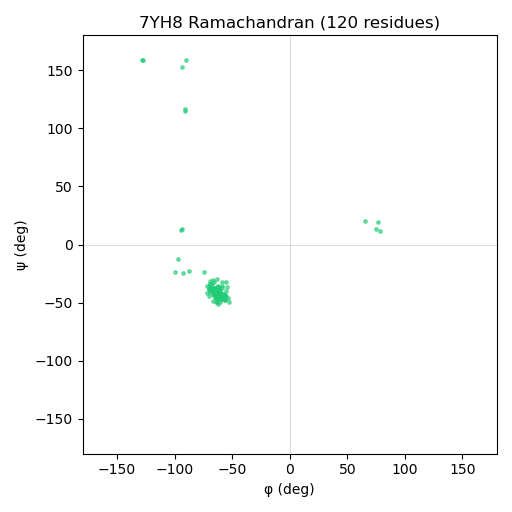 N N . LYS C 1 40 ? -12.750 -12.310 6.811 1.00 26.79 40 LYS C N 1
ATOM 1002 C CA . LYS C 1 40 ? -12.007 -12.136 8.057 1.00 31.18 40 LYS C CA 1
ATOM 1003 C C . LYS C 1 40 ? -11.805 -10.659 8.369 1.00 33.75 40 LYS C C 1
ATOM 1004 O O . LYS C 1 40 ? -11.886 -10.240 9.531 1.00 28.75 40 LYS C O 1
ATOM 1010 N N . LEU C 1 41 ? -11.553 -9.847 7.339 1.00 33.46 41 LEU C N 1
ATOM 1011 C CA . LEU C 1 41 ? -11.371 -8.420 7.572 1.00 34.10 41 LEU C CA 1
ATOM 1012 C C . LEU C 1 41 ? -12.671 -7.749 7.991 1.00 34.08 41 LEU C C 1
ATOM 1013 O O . LEU C 1 41 ? -12.646 -6.776 8.749 1.00 32.93 41 LEU C O 1
ATOM 1018 N N . GLY C 1 42 ? -13.808 -8.250 7.509 1.00 36.12 42 GLY C N 1
ATOM 1019 C CA . GLY C 1 42 ? -15.078 -7.613 7.778 1.00 31.81 42 GLY C CA 1
ATOM 1020 C C . GLY C 1 42 ? -15.242 -6.242 7.167 1.00 31.57 42 GLY C C 1
ATOM 1021 O O . GLY C 1 42 ? -16.079 -5.471 7.635 1.00 33.25 42 GLY C O 1
ATOM 1022 N N . ASN C 1 43 ? -14.457 -5.902 6.144 1.00 32.85 43 ASN C N 1
ATOM 1023 C CA . ASN C 1 43 ? -14.584 -4.616 5.466 1.00 31.55 43 ASN C CA 1
ATOM 1024 C C . ASN C 1 43 ? -15.551 -4.782 4.297 1.00 33.42 43 ASN C C 1
ATOM 1025 O O . ASN C 1 43 ? -15.265 -5.522 3.347 1.00 31.08 43 ASN C O 1
ATOM 1030 N N . GLU C 1 44 ? -16.694 -4.096 4.375 1.00 31.22 44 GLU C N 1
ATOM 1031 C CA . GLU C 1 44 ? -17.743 -4.264 3.374 1.00 32.36 44 GLU C CA 1
ATOM 1032 C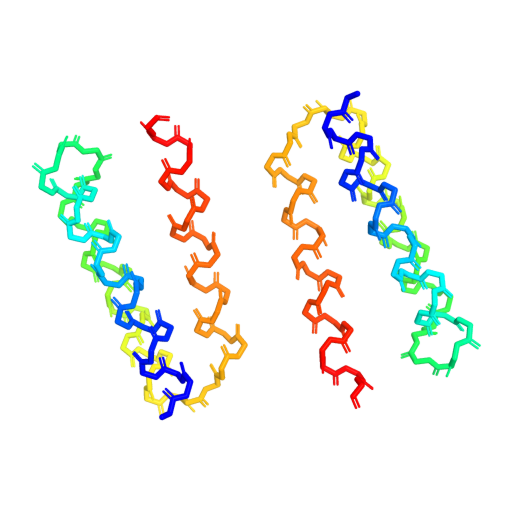 C . GLU C 1 44 ? -17.294 -3.780 1.996 1.00 31.71 44 GLU C C 1
ATOM 1033 O O . GLU C 1 44 ? -17.642 -4.383 0.974 1.00 27.61 44 GLU C O 1
ATOM 1039 N N . GLU C 1 45 ? -16.532 -2.690 1.953 1.00 26.10 45 GLU C N 1
ATOM 1040 C CA . GLU C 1 45 ? -16.129 -2.118 0.677 1.00 28.75 45 GLU C CA 1
ATOM 1041 C C . GLU C 1 45 ? -15.137 -3.020 -0.045 1.00 26.02 45 GLU C C 1
ATOM 1042 O O . GLU C 1 45 ? -15.237 -3.200 -1.261 1.00 21.84 45 GLU C O 1
ATOM 1048 N N . ALA C 1 46 ? -14.187 -3.609 0.687 1.00 26.05 46 ALA C N 1
ATOM 1049 C CA . ALA C 1 46 ? -13.266 -4.573 0.085 1.00 28.32 46 ALA C CA 1
ATOM 1050 C C . ALA C 1 46 ? -14.018 -5.770 -0.492 1.00 23.55 46 ALA C C 1
ATOM 1051 O O . ALA C 1 46 ? -13.729 -6.240 -1.607 1.00 22.70 46 ALA C O 1
ATOM 1053 N N . ALA C 1 47 ? -14.967 -6.297 0.279 1.00 22.13 47 ALA C N 1
ATOM 1054 C CA . ALA C 1 47 ? -15.813 -7.375 -0.215 1.00 26.85 47 ALA C CA 1
ATOM 1055 C C . ALA C 1 47 ? -16.509 -6.963 -1.501 1.00 23.55 47 ALA C C 1
ATOM 1056 O O . ALA C 1 47 ? -16.513 -7.717 -2.480 1.00 21.87 47 ALA C O 1
ATOM 1058 N N . ARG C 1 48 ? -17.104 -5.758 -1.512 1.00 26.72 48 ARG C N 1
ATOM 1059 C CA . ARG C 1 48 ? -17.803 -5.277 -2.703 1.00 28.63 48 ARG C CA 1
ATOM 1060 C C . ARG C 1 48 ? -16.854 -5.150 -3.877 1.00 24.90 48 ARG C C 1
ATOM 1061 O O . ARG C 1 48 ? -17.249 -5.380 -5.020 1.00 25.92 48 ARG C O 1
ATOM 1069 N N . PHE C 1 49 ? -15.612 -4.739 -3.620 1.00 24.09 49 PHE C N 1
ATOM 1070 C CA . PHE C 1 49 ? -14.636 -4.630 -4.698 1.00 25.43 49 PHE C CA 1
ATOM 1071 C C . PHE C 1 49 ? -14.393 -5.989 -5.342 1.00 22.49 49 PHE C C 1
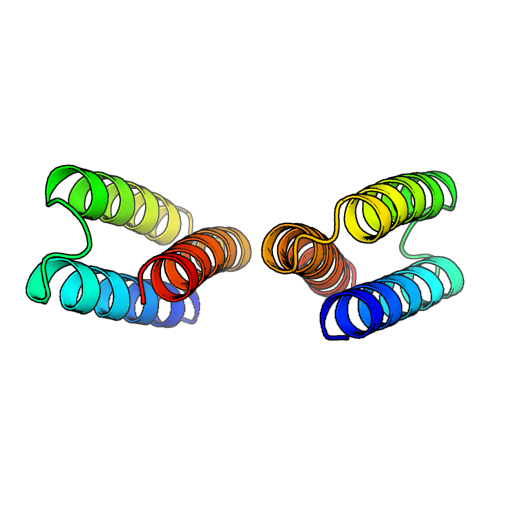ATOM 1072 O O . PHE C 1 49 ? -14.348 -6.111 -6.573 1.00 22.87 49 PHE C O 1
ATOM 1080 N N . VAL C 1 50 ? -14.224 -7.025 -4.520 1.00 23.11 50 VAL C N 1
ATOM 1081 C CA . VAL C 1 50 ? -14.024 -8.361 -5.082 1.00 22.07 50 VAL C CA 1
ATOM 1082 C C . VAL C 1 50 ? -15.272 -8.808 -5.842 1.00 24.08 50 VAL C C 1
ATOM 1083 O O . VAL C 1 50 ? -15.183 -9.454 -6.893 1.00 22.39 50 VAL C O 1
ATOM 1087 N N . LEU C 1 51 ? -16.456 -8.458 -5.333 1.00 22.14 51 LEU C N 1
ATOM 1088 C CA . LEU C 1 51 ? -17.678 -8.816 -6.041 1.00 23.55 51 LEU C CA 1
ATOM 1089 C C . LEU C 1 51 ? -17.770 -8.094 -7.375 1.00 23.73 51 LEU C C 1
ATOM 1090 O O . LEU C 1 51 ? -18.210 -8.676 -8.368 1.00 22.79 51 LEU C O 1
ATOM 1095 N N . GLU C 1 52 ? -17.392 -6.811 -7.403 1.00 24.53 52 GLU C N 1
ATOM 1096 C CA . GLU C 1 52 ? -17.383 -6.058 -8.650 1.00 23.92 52 GLU C CA 1
ATOM 1097 C C . GLU C 1 52 ? -16.406 -6.675 -9.635 1.00 20.85 52 GLU C C 1
ATOM 1098 O O . GLU C 1 52 ? -16.671 -6.718 -10.840 1.00 21.54 52 GLU C O 1
ATOM 1104 N N . LEU C 1 53 ? -15.272 -7.171 -9.141 1.00 20.40 53 LEU C N 1
ATOM 1105 C CA . LEU C 1 53 ? -14.338 -7.853 -10.037 1.00 20.79 53 LEU C CA 1
ATOM 1106 C C . LEU C 1 53 ? -14.955 -9.136 -10.594 1.00 21.39 53 LEU C C 1
ATOM 1107 O O . LEU C 1 53 ? -14.851 -9.413 -11.793 1.00 21.07 53 LEU C O 1
ATOM 1112 N N . ILE C 1 54 ? -15.625 -9.917 -9.741 1.00 20.39 54 ILE C N 1
ATOM 1113 C CA . ILE C 1 54 ? -16.222 -11.175 -10.193 1.00 21.50 54 ILE C CA 1
ATOM 1114 C C . ILE C 1 54 ? -17.391 -10.921 -11.154 1.00 22.32 54 ILE C C 1
ATOM 1115 O O . ILE C 1 54 ? -17.572 -11.647 -12.143 1.00 24.49 54 ILE C O 1
ATOM 1120 N N . GLU C 1 55 ? -18.189 -9.879 -10.901 1.00 23.43 55 GLU C N 1
ATOM 1121 C CA . GLU C 1 55 ? -19.267 -9.522 -11.828 1.00 25.40 55 GLU C CA 1
ATOM 1122 C C . GLU C 1 55 ? -18.708 -9.029 -13.156 1.00 25.78 55 GLU C C 1
ATOM 1123 O O . GLU C 1 55 ? -19.261 -9.336 -14.223 1.00 27.37 55 GLU C O 1
ATOM 1129 N N . ARG C 1 56 ? -17.609 -8.264 -13.115 1.00 24.19 56 ARG C N 1
ATOM 1130 C CA . ARG C 1 56 ? -16.935 -7.877 -14.346 1.00 23.59 56 ARG C CA 1
ATOM 1131 C C . ARG C 1 56 ? -16.485 -9.106 -15.124 1.00 28.22 56 ARG C C 1
ATOM 1132 O O . ARG C 1 56 ? -16.649 -9.167 -16.349 1.00 26.08 56 ARG C O 1
ATOM 1140 N N . LEU C 1 57 ? -15.911 -10.095 -14.426 1.00 27.96 57 LEU C N 1
ATOM 1141 C CA . LEU C 1 57 ? -15.501 -11.337 -15.082 1.00 28.27 57 LEU C CA 1
ATOM 1142 C C . LEU C 1 57 ? -16.689 -12.057 -15.712 1.00 27.19 57 LEU C C 1
ATOM 1143 O O . LEU C 1 57 ? -16.583 -12.595 -16.818 1.00 29.53 57 LEU C O 1
ATOM 1148 N N . ARG C 1 58 ? -17.826 -12.098 -15.011 1.00 28.62 58 ARG C N 1
ATOM 1149 C CA . ARG C 1 58 ? -18.999 -12.764 -15.570 1.00 28.65 58 ARG C CA 1
ATOM 1150 C C . ARG C 1 58 ? -19.492 -12.046 -16.817 1.00 32.46 58 ARG C C 1
ATOM 1151 O O . ARG C 1 58 ? -19.840 -12.685 -17.816 1.00 36.11 58 ARG C O 1
ATOM 1159 N N . ARG C 1 59 ? -19.518 -10.712 -16.782 1.00 31.98 59 ARG C N 1
ATOM 1160 C CA . ARG C 1 59 ? -19.922 -9.959 -17.963 1.00 31.85 59 ARG C CA 1
ATOM 1161 C C . ARG C 1 59 ? -18.962 -10.194 -19.123 1.00 35.10 59 ARG C C 1
ATOM 1162 O O . ARG C 1 59 ? -19.392 -10.335 -20.274 1.00 32.26 59 ARG C O 1
ATOM 1170 N N . GLU C 1 60 ? -17.661 -10.282 -18.835 1.00 31.59 60 GLU C N 1
ATOM 1171 C CA . GLU C 1 60 ? -16.678 -10.467 -19.894 1.00 33.51 60 GLU C CA 1
ATOM 1172 C C . GLU C 1 60 ? -16.671 -11.886 -20.455 1.00 36.10 60 GLU C C 1
ATOM 1173 O O . GLU C 1 60 ? -16.226 -12.090 -21.591 1.00 29.25 60 GLU C O 1
ATOM 1179 N N . LEU C 1 61 ? -17.131 -12.875 -19.691 1.00 34.95 61 LEU C N 1
ATOM 1180 C CA . LEU C 1 61 ? -17.076 -14.251 -20.168 1.00 38.23 61 LEU C CA 1
ATOM 1181 C C . LEU C 1 61 ? -18.381 -14.723 -20.784 1.00 39.80 61 LEU C C 1
ATOM 1182 O O . LEU C 1 61 ? -18.390 -15.772 -21.439 1.00 43.48 61 LEU C O 1
ATOM 1187 N N . SER C 1 62 ? -19.469 -13.981 -20.603 1.00 45.51 62 SER C N 1
ATOM 1188 C CA . SER C 1 62 ? -20.773 -14.406 -21.094 1.00 48.15 62 SER C CA 1
ATOM 1189 C C . SER C 1 62 ? -21.215 -13.586 -22.301 1.00 52.34 62 SER C C 1
ATOM 1190 O O . SER C 1 62 ? -21.590 -14.146 -23.332 1.00 65.66 62 SER C O 1
#

Sequence (124 aa):
LPVEKIIREAKKILDELLKRGLIDPELARIAREVLERARKLGNEEAARFVLELIERLRRELSLPVEKIIREAKKILDELLKRGLIDPELARIAREVLERARKLGNEEAARFVLELIERLRRELS

B-factor: mean 30.95, std 8.79, range [15.63, 77.0]

Foldseek 3Di:
DLLVVLLVVLLVLLVVCPVVVQDDVVVSVVLNVQSVVCVVVVDNVSSNVSSVVSVVSVVVRD/DLLVVLLVVLLVLLVVCCVVVQDDVVVSVVLNVQSVVCVVVVDNVSSVVSSVVSVVSVVVRD

Secondary structure (DSSP, 8-state):
-HHHHHHHHHHHHHHHHHHTTSS-HHHHHHHHHHHHHHHHHT-HHHHHHHHHHHHHHHHHH-/-HHHHHHHHHHHHHHHHHHTTSS-HHHHHHHHHHHHHHHHHT-HHHHHHHHHHHHHHHHHH-

Radius of gyration: 16.29 Å; Cα contacts (8 Å, |Δi|>4): 94; chains: 2; bounding box: 17×46×34 Å

Solvent-accessible surface area: 9164 Å² total